Protein AF-A0A933QX20-F1 (afdb_monomer)

Radius of gyration: 18.5 Å; Cα contacts (8 Å, |Δi|>4): 138; chains: 1; bounding box: 46×26×46 Å

Sequence (127 aa):
MPCNLTARADAKVSNAALAKLLTPQVVKTALTAFFAQRKERADLYDGRNSVTAYVGNFTIQIANGEVSVNGIEQARCTELANAVKAYLSQIAGLLFQQSVQETIKRKFAVESMVTAPSGAKVITVEF

pLDDT: mean 73.96, std 16.94, range [29.16, 92.31]

Foldseek 3Di:
DDDPPPPPCPPPPPLQNLLVLPFQVNLVVLVVVVCVVVVFDWDWDDDPAWIWIDTPQKIWIAGSLQIAIDGDDVVVSVVVRVSSSVSSVVVSVVSVVVVVVVVCVVPFVWPDWDQDPVRDIDTDTDD

Mean predicted aligned error: 11.07 Å

Secondary structure (DSSP, 8-state):
--------------HHHHHHH--HHHHHHHHHHHHHHTT---EEEE-SSEEEEEETTEEEEEETTEEEEE-S-HHHHHHHHHHHHHHHHHHHHHHHHHHHHHHHHHHSEEEEEEE-TTSPEEEEEE-

Solvent-accessible surface area (backbone atoms only — not comparable to full-atom values): 7473 Å² total; per-residue (Å²): 135,88,78,84,80,77,79,78,75,82,67,79,72,49,71,69,61,43,27,70,64,52,38,56,68,54,48,51,56,49,50,54,52,54,30,55,76,69,72,46,72,64,54,77,45,85,50,101,70,24,36,37,36,39,44,84,78,31,41,36,39,36,41,81,72,44,73,46,53,46,50,88,53,62,71,58,27,51,52,51,37,50,52,51,52,52,53,52,51,53,50,36,51,52,52,48,54,49,53,52,51,52,51,47,56,72,74,32,56,64,77,44,78,46,76,44,97,86,71,48,77,48,73,44,61,64,130

Structure (mmCIF, N/CA/C/O backbone):
data_AF-A0A933QX20-F1
#
_entry.id   AF-A0A933QX20-F1
#
loop_
_atom_site.group_PDB
_atom_site.id
_atom_site.type_symbol
_atom_site.label_atom_id
_atom_site.label_alt_id
_atom_site.label_comp_id
_atom_site.label_asym_id
_atom_site.label_entity_id
_atom_site.label_seq_id
_atom_site.pdbx_PDB_ins_code
_atom_site.Cartn_x
_atom_site.Cartn_y
_atom_site.Cartn_z
_atom_site.occupancy
_atom_site.B_iso_or_equiv
_atom_site.auth_seq_id
_atom_site.auth_comp_id
_atom_site.auth_asym_id
_atom_site.auth_atom_id
_atom_site.pdbx_PDB_model_num
ATOM 1 N N . MET A 1 1 ? -31.552 15.998 30.005 1.00 29.16 1 MET A N 1
ATOM 2 C CA . MET A 1 1 ? -31.303 16.376 28.597 1.00 29.16 1 MET A CA 1
ATOM 3 C C . MET A 1 1 ? -29.990 15.732 28.188 1.00 29.16 1 MET A C 1
ATOM 5 O O . MET A 1 1 ? -28.983 16.132 28.760 1.00 29.16 1 MET A O 1
ATOM 9 N N . PRO A 1 2 ? -29.954 14.719 27.310 1.00 32.50 2 PRO A N 1
ATOM 10 C CA . PRO A 1 2 ? -28.681 14.184 26.855 1.00 32.50 2 PRO A CA 1
ATOM 11 C C . PRO A 1 2 ? -28.125 15.091 25.753 1.00 32.50 2 PRO A C 1
ATOM 13 O O . PRO A 1 2 ? -28.797 15.378 24.762 1.00 32.50 2 PRO A O 1
ATOM 16 N N . CYS A 1 3 ? -26.912 15.592 25.966 1.00 31.52 3 CYS A N 1
ATOM 17 C CA . CYS A 1 3 ? -26.168 16.376 24.992 1.00 31.52 3 CYS A CA 1
ATOM 18 C C . CYS A 1 3 ? -25.727 15.474 23.831 1.00 31.52 3 CYS A C 1
ATOM 20 O O . CYS A 1 3 ? -24.952 14.542 24.036 1.00 31.52 3 CYS A O 1
ATOM 22 N N . ASN A 1 4 ? -26.168 15.788 22.609 1.00 30.92 4 ASN A N 1
ATOM 23 C CA . ASN A 1 4 ? -25.618 15.216 21.380 1.00 30.92 4 ASN A CA 1
ATOM 24 C C . ASN A 1 4 ? -24.151 15.651 21.228 1.00 30.92 4 ASN A C 1
ATOM 26 O O . ASN A 1 4 ? -23.850 16.715 20.679 1.00 30.92 4 ASN A O 1
ATOM 30 N N . LEU A 1 5 ? -23.225 14.824 21.711 1.00 31.73 5 LEU A N 1
ATOM 31 C CA . LEU A 1 5 ? -21.802 14.915 21.397 1.00 31.73 5 LEU A CA 1
ATOM 32 C C . LEU A 1 5 ? -21.607 14.480 19.942 1.00 31.73 5 LEU A C 1
ATOM 34 O O . LEU A 1 5 ? -21.239 13.352 19.629 1.00 31.73 5 LEU A O 1
ATOM 38 N N . THR A 1 6 ? -21.886 15.406 19.027 1.00 33.75 6 THR A N 1
ATOM 39 C CA . THR A 1 6 ? -21.556 15.269 17.608 1.00 33.75 6 THR A CA 1
ATOM 40 C C . THR A 1 6 ? -20.036 15.367 17.482 1.00 33.75 6 THR A C 1
ATOM 42 O O . THR A 1 6 ? -19.480 16.434 17.227 1.00 33.75 6 THR A O 1
ATOM 45 N N . ALA A 1 7 ? -19.333 14.265 17.738 1.00 31.20 7 ALA A N 1
ATOM 46 C CA . ALA A 1 7 ? -17.899 14.181 17.530 1.00 31.20 7 ALA A CA 1
ATOM 47 C C . ALA A 1 7 ? -17.621 14.219 16.019 1.00 31.20 7 ALA A C 1
ATOM 49 O O . ALA A 1 7 ? -17.547 13.191 15.348 1.00 31.20 7 ALA A O 1
ATOM 50 N N . ARG A 1 8 ? -17.468 15.428 15.466 1.00 34.22 8 ARG A N 1
ATOM 51 C CA . ARG A 1 8 ? -16.738 15.624 14.212 1.00 34.22 8 ARG A CA 1
ATOM 52 C C . ARG A 1 8 ? -15.284 15.267 14.478 1.00 34.22 8 ARG A C 1
ATOM 54 O O . ARG A 1 8 ? -14.506 16.087 14.954 1.00 34.22 8 ARG A O 1
ATOM 61 N N . ALA A 1 9 ? -14.917 14.031 14.173 1.00 37.28 9 ALA A N 1
ATOM 62 C CA . ALA A 1 9 ? -13.521 13.673 14.023 1.00 37.28 9 ALA A CA 1
ATOM 63 C C . ALA A 1 9 ? -13.056 14.113 12.627 1.00 37.28 9 ALA A C 1
ATOM 65 O O . ALA A 1 9 ? -12.894 13.290 11.730 1.00 37.28 9 ALA A O 1
ATOM 66 N N . ASP A 1 10 ? -12.799 15.415 12.462 1.00 39.47 10 ASP A N 1
ATOM 67 C CA . ASP A 1 10 ? -11.836 15.919 11.474 1.00 39.47 10 ASP A CA 1
ATOM 68 C C . ASP A 1 10 ? -10.432 15.504 11.942 1.00 39.47 10 ASP A C 1
ATOM 70 O O . ASP A 1 10 ? -9.589 16.315 12.332 1.00 39.47 10 ASP A O 1
ATOM 74 N N . ALA A 1 11 ? -10.193 14.194 12.014 1.00 41.59 11 ALA A N 1
ATOM 75 C CA . ALA A 1 11 ? -8.897 13.669 12.376 1.00 41.59 11 ALA A CA 1
ATOM 76 C C . ALA A 1 11 ? -7.956 13.971 11.208 1.00 41.59 11 ALA A C 1
ATOM 78 O O . ALA A 1 11 ? -7.892 13.221 10.236 1.00 41.59 11 ALA A O 1
ATOM 79 N N . LYS A 1 12 ? -7.202 15.072 11.312 1.00 43.31 12 LYS A N 1
ATOM 80 C CA . LYS A 1 12 ? -5.902 15.209 10.651 1.00 43.31 12 LYS A CA 1
ATOM 81 C C . LYS A 1 12 ? -5.047 14.043 11.138 1.00 43.31 12 LYS A C 1
ATOM 83 O O . LYS A 1 12 ? -4.348 14.153 12.144 1.00 43.31 12 LYS A O 1
ATOM 88 N N . VAL A 1 13 ? -5.169 12.892 10.483 1.00 47.09 13 VAL A N 1
ATOM 89 C CA . VAL A 1 13 ? -4.341 11.733 10.791 1.00 47.09 13 VAL A CA 1
ATOM 90 C C . VAL A 1 13 ? -2.917 12.158 10.470 1.00 47.09 13 VAL A C 1
ATOM 92 O O . VAL A 1 13 ? -2.601 12.478 9.326 1.00 47.09 13 VAL A O 1
ATOM 95 N N . SER A 1 14 ? -2.070 12.257 11.493 1.00 52.84 14 SER A N 1
ATOM 96 C CA . SER A 1 14 ? -0.667 12.581 11.270 1.00 52.84 14 SER A CA 1
ATOM 97 C C . SER A 1 14 ? -0.050 11.485 10.397 1.00 52.84 14 SER A C 1
ATOM 99 O O . SER A 1 14 ? -0.359 10.304 10.570 1.00 52.84 14 SER A O 1
ATOM 101 N N . ASN A 1 15 ? 0.845 11.848 9.472 1.00 54.03 15 ASN A N 1
ATOM 102 C CA . ASN A 1 15 ? 1.534 10.873 8.613 1.00 54.03 15 ASN A CA 1
ATOM 103 C C . ASN A 1 15 ? 2.196 9.745 9.433 1.00 54.03 15 ASN A C 1
ATOM 105 O O . ASN A 1 15 ? 2.251 8.603 8.991 1.00 54.03 15 ASN A O 1
ATOM 109 N N . ALA A 1 16 ? 2.607 10.038 10.672 1.00 56.19 16 ALA A N 1
ATOM 110 C CA . ALA A 1 16 ? 3.144 9.062 11.617 1.00 56.19 16 ALA A CA 1
ATOM 111 C C . ALA A 1 16 ? 2.116 8.014 12.094 1.00 56.19 16 ALA A C 1
ATOM 113 O O . ALA A 1 16 ? 2.474 6.858 12.313 1.00 56.19 16 ALA A O 1
ATOM 114 N N . ALA A 1 17 ? 0.843 8.385 12.262 1.00 56.94 17 ALA A N 1
ATOM 115 C CA . ALA A 1 17 ? -0.220 7.441 12.607 1.00 56.94 17 ALA A CA 1
ATOM 116 C C . ALA A 1 17 ? -0.595 6.550 11.410 1.00 56.94 17 ALA A C 1
ATOM 118 O O . ALA A 1 17 ? -0.823 5.357 11.595 1.00 56.94 17 ALA A O 1
ATOM 119 N N . LEU A 1 18 ? -0.566 7.091 10.185 1.00 61.41 18 LEU A N 1
ATOM 120 C CA . LEU A 1 18 ? -0.734 6.301 8.957 1.00 61.41 18 LEU A CA 1
ATOM 121 C C . LEU A 1 18 ? 0.433 5.321 8.755 1.00 61.41 18 LEU A C 1
ATOM 123 O O . LEU A 1 18 ? 0.202 4.153 8.450 1.00 61.41 18 LEU A O 1
ATOM 127 N N . ALA A 1 19 ? 1.673 5.749 9.014 1.00 60.34 19 ALA A N 1
ATOM 128 C CA . ALA A 1 19 ? 2.857 4.892 8.921 1.00 60.34 19 ALA A CA 1
ATOM 129 C C . ALA A 1 19 ? 2.814 3.700 9.895 1.00 60.34 19 ALA A C 1
ATOM 131 O O . ALA A 1 19 ? 3.270 2.614 9.554 1.00 60.34 19 ALA A O 1
ATOM 132 N N . LYS A 1 20 ? 2.213 3.865 11.084 1.00 66.81 20 LYS A N 1
ATOM 133 C CA . LYS A 1 20 ? 2.010 2.760 12.040 1.00 66.81 20 LYS A CA 1
ATOM 134 C C . LYS A 1 20 ? 0.993 1.719 11.566 1.00 66.81 20 LYS A C 1
ATOM 136 O O . LYS A 1 20 ? 1.088 0.564 11.970 1.00 66.81 20 LYS A O 1
ATOM 141 N N . LEU A 1 21 ? 0.023 2.120 10.744 1.00 70.50 21 LEU A N 1
ATOM 142 C CA . LEU A 1 21 ? -0.996 1.219 10.194 1.00 70.50 21 LEU A CA 1
ATOM 143 C C . LEU A 1 21 ? -0.488 0.451 8.968 1.00 70.50 21 LEU A C 1
ATOM 145 O O . LEU A 1 21 ? -0.918 -0.675 8.718 1.00 70.50 21 LEU A O 1
ATOM 149 N N . LEU A 1 22 ? 0.449 1.038 8.223 1.00 73.31 22 LEU A N 1
ATOM 150 C CA . LEU A 1 22 ? 1.084 0.438 7.051 1.00 73.31 22 LEU A CA 1
ATOM 151 C C . LEU A 1 22 ? 2.216 -0.517 7.454 1.00 73.31 22 LEU A C 1
ATOM 153 O O . LEU A 1 22 ? 3.390 -0.284 7.172 1.00 73.31 22 LEU A O 1
ATOM 157 N N . THR A 1 23 ? 1.858 -1.621 8.111 1.00 81.06 23 THR A N 1
ATOM 158 C CA . THR A 1 23 ? 2.814 -2.704 8.373 1.00 81.06 23 THR A CA 1
ATOM 159 C C . THR A 1 23 ? 3.281 -3.341 7.055 1.00 81.06 23 THR A C 1
ATOM 161 O O . THR A 1 23 ? 2.524 -3.340 6.079 1.00 81.06 23 THR A O 1
ATOM 164 N N . PRO A 1 24 ? 4.487 -3.940 6.995 1.00 79.75 24 PRO A N 1
ATOM 165 C CA . PRO A 1 24 ? 4.982 -4.583 5.774 1.00 79.75 24 PRO A CA 1
ATOM 166 C C . PRO A 1 24 ? 3.995 -5.600 5.180 1.00 79.75 24 PRO A C 1
ATOM 168 O O . PRO A 1 24 ? 3.776 -5.620 3.974 1.00 79.75 24 PRO A O 1
ATOM 171 N N . GLN A 1 25 ? 3.304 -6.368 6.028 1.00 82.62 25 GLN A N 1
ATOM 172 C CA . GLN A 1 25 ? 2.305 -7.346 5.592 1.00 82.62 25 GLN A CA 1
ATOM 173 C C . GLN A 1 25 ? 1.090 -6.694 4.906 1.00 82.62 25 GLN A C 1
ATOM 175 O O . GLN A 1 25 ? 0.611 -7.173 3.872 1.00 82.62 25 GLN A O 1
ATOM 180 N N . VAL A 1 26 ? 0.594 -5.587 5.469 1.00 83.19 26 VAL A N 1
ATOM 181 C CA . VAL A 1 26 ? -0.508 -4.801 4.895 1.00 83.19 26 VAL A CA 1
ATOM 182 C C . VAL A 1 26 ? -0.072 -4.189 3.569 1.00 83.19 26 VAL A C 1
ATOM 184 O O . VAL A 1 26 ? -0.796 -4.294 2.582 1.00 83.19 26 VAL A O 1
ATOM 187 N N . VAL A 1 27 ? 1.130 -3.611 3.525 1.00 84.75 27 VAL A N 1
ATOM 188 C CA . VAL A 1 27 ? 1.711 -3.022 2.314 1.00 84.75 27 VAL A CA 1
ATOM 189 C C . VAL A 1 27 ? 1.864 -4.071 1.217 1.00 84.75 27 VAL A C 1
ATOM 191 O O . VAL A 1 27 ? 1.466 -3.822 0.084 1.00 84.75 27 VAL A O 1
ATOM 194 N N . LYS A 1 28 ? 2.365 -5.266 1.535 1.00 86.81 28 LYS A N 1
ATOM 195 C CA . LYS A 1 28 ? 2.488 -6.364 0.571 1.00 86.81 28 LYS A CA 1
ATOM 196 C C . LYS A 1 28 ? 1.131 -6.768 0.003 1.00 86.81 28 LYS A C 1
ATOM 198 O O . LYS A 1 28 ? 0.981 -6.885 -1.207 1.00 86.81 28 LYS A O 1
ATOM 203 N N . THR A 1 29 ? 0.133 -6.943 0.867 1.00 87.88 29 THR A N 1
ATOM 204 C CA . THR A 1 29 ? -1.231 -7.308 0.450 1.00 87.88 29 THR A CA 1
ATOM 205 C C . THR A 1 29 ? -1.841 -6.228 -0.446 1.00 87.88 29 THR A C 1
ATOM 207 O O . THR A 1 29 ? -2.406 -6.537 -1.495 1.00 87.88 29 THR A O 1
ATOM 210 N N . ALA A 1 30 ? -1.663 -4.960 -0.069 1.00 87.31 30 ALA A N 1
ATOM 211 C CA . ALA A 1 30 ? -2.082 -3.805 -0.849 1.00 87.31 30 ALA A CA 1
ATOM 212 C C . ALA A 1 30 ? -1.408 -3.770 -2.227 1.00 87.31 30 ALA A C 1
ATOM 214 O O . ALA A 1 30 ? -2.089 -3.651 -3.240 1.00 87.31 30 ALA A O 1
ATOM 215 N N . LEU A 1 31 ? -0.084 -3.917 -2.288 1.00 88.75 31 LEU A N 1
ATOM 216 C CA . LEU A 1 31 ? 0.658 -3.903 -3.546 1.00 88.75 31 LEU A CA 1
ATOM 217 C C . LEU A 1 31 ? 0.264 -5.062 -4.464 1.00 88.75 31 LEU A C 1
ATOM 219 O O . LEU A 1 31 ? 0.062 -4.841 -5.655 1.00 88.75 31 LEU A O 1
ATOM 223 N N . THR A 1 32 ? 0.085 -6.271 -3.928 1.00 89.56 32 THR A N 1
ATOM 224 C CA . THR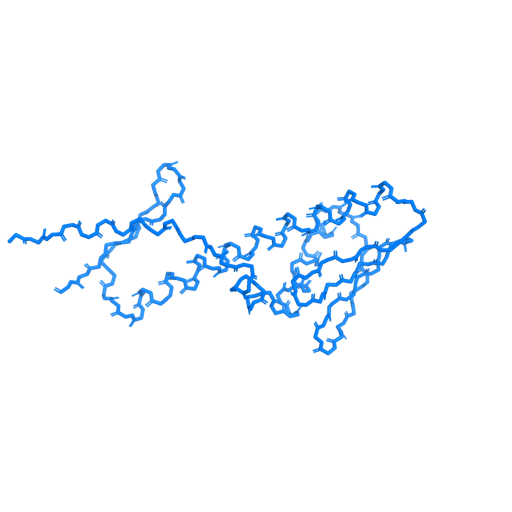 A 1 32 ? -0.415 -7.413 -4.709 1.00 89.56 32 THR A CA 1
ATOM 225 C C . THR A 1 32 ? -1.759 -7.084 -5.359 1.00 89.56 32 THR A C 1
ATOM 227 O O . THR A 1 32 ? -1.938 -7.315 -6.554 1.00 89.56 32 THR A O 1
ATOM 230 N N . ALA A 1 33 ? -2.694 -6.504 -4.600 1.00 88.25 33 ALA A N 1
ATOM 231 C CA . ALA A 1 33 ? -3.997 -6.101 -5.124 1.00 88.25 33 ALA A CA 1
ATOM 232 C C . ALA A 1 33 ? -3.883 -4.972 -6.163 1.00 88.25 33 ALA A C 1
ATOM 234 O O . ALA A 1 33 ? -4.527 -5.037 -7.210 1.00 88.25 33 ALA A O 1
ATOM 235 N N . PHE A 1 34 ? -3.034 -3.976 -5.908 1.00 89.19 34 PHE A N 1
ATOM 236 C CA . PHE A 1 34 ? -2.777 -2.858 -6.815 1.00 89.19 34 PHE A CA 1
ATOM 237 C C . PHE A 1 34 ? -2.263 -3.332 -8.182 1.00 89.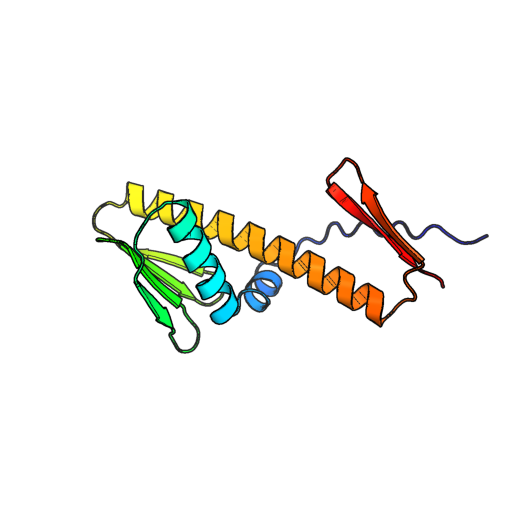19 34 PHE A C 1
ATOM 239 O O . PHE A 1 34 ? -2.825 -2.969 -9.216 1.00 89.19 34 PHE A O 1
ATOM 246 N N . PHE A 1 35 ? -1.239 -4.190 -8.210 1.00 89.62 35 PHE A N 1
ATOM 247 C CA . PHE A 1 35 ? -0.682 -4.694 -9.469 1.00 89.62 35 PHE A CA 1
ATOM 248 C C . PHE A 1 35 ? -1.621 -5.672 -10.177 1.00 89.62 35 PHE A C 1
ATOM 250 O O . PHE A 1 35 ? -1.748 -5.612 -11.401 1.00 89.62 35 PHE A O 1
ATOM 257 N N . ALA A 1 36 ? -2.370 -6.489 -9.429 1.00 89.12 36 ALA A N 1
ATO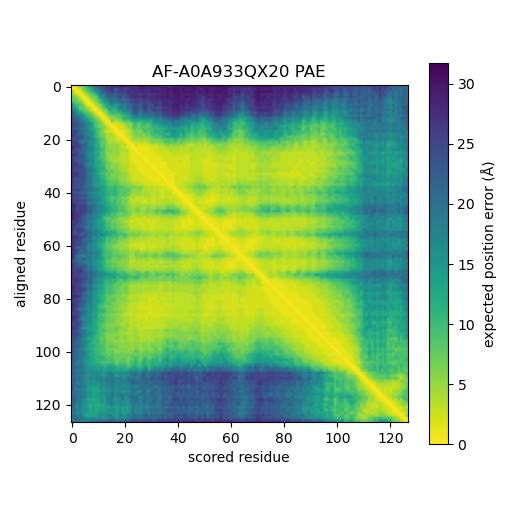M 258 C CA . ALA A 1 36 ? -3.404 -7.346 -10.004 1.00 89.12 36 ALA A CA 1
ATOM 259 C C . ALA A 1 36 ? -4.498 -6.533 -10.721 1.00 89.12 36 ALA A C 1
ATOM 261 O O . ALA A 1 36 ? -4.885 -6.881 -11.837 1.00 89.12 36 ALA A O 1
ATOM 262 N N . GLN A 1 37 ? -4.954 -5.417 -10.135 1.00 88.12 37 GLN A N 1
ATOM 263 C CA . GLN A 1 37 ? -5.932 -4.514 -10.762 1.00 88.12 37 GLN A CA 1
ATOM 264 C C . GLN A 1 37 ? -5.409 -3.895 -12.064 1.00 88.12 37 GLN A C 1
ATOM 266 O O . GLN A 1 37 ? -6.169 -3.730 -13.018 1.00 88.12 37 GLN A O 1
ATOM 271 N N . ARG A 1 38 ? -4.109 -3.594 -12.128 1.00 86.75 38 ARG A N 1
ATOM 272 C CA . ARG A 1 38 ? -3.450 -3.042 -13.322 1.00 86.75 38 ARG A CA 1
ATOM 273 C C . ARG A 1 38 ? -3.017 -4.107 -14.332 1.00 86.75 38 ARG A C 1
ATOM 275 O O . ARG A 1 38 ? -2.516 -3.752 -15.393 1.00 86.75 38 ARG A O 1
ATOM 282 N N . LYS A 1 39 ? -3.233 -5.396 -14.032 1.00 87.81 39 LYS A N 1
ATOM 283 C CA . LYS A 1 39 ? -2.744 -6.544 -14.818 1.00 87.81 39 LYS A CA 1
ATOM 284 C C . LYS A 1 39 ? -1.223 -6.509 -15.026 1.00 87.81 39 LYS A C 1
ATOM 286 O O . LYS A 1 39 ? -0.716 -6.970 -16.047 1.00 87.81 39 LYS A O 1
ATOM 291 N N . GLU A 1 40 ? -0.500 -5.966 -14.052 1.00 87.62 40 GLU A N 1
ATOM 292 C CA . GLU A 1 40 ? 0.958 -5.908 -14.037 1.00 87.62 40 GLU A CA 1
ATOM 293 C C . GLU A 1 40 ? 1.500 -7.067 -13.195 1.00 87.62 40 GLU A C 1
ATOM 295 O O . GLU A 1 40 ? 0.971 -7.388 -12.129 1.00 87.62 40 GLU A O 1
ATOM 300 N N . ARG A 1 41 ? 2.568 -7.714 -13.672 1.00 87.44 41 ARG A N 1
ATOM 301 C CA . ARG A 1 41 ? 3.279 -8.723 -12.884 1.00 87.44 41 ARG A CA 1
ATOM 302 C C . ARG A 1 41 ? 4.301 -8.015 -12.001 1.00 87.44 41 ARG A C 1
ATOM 304 O O . ARG A 1 41 ? 5.133 -7.269 -12.513 1.00 87.44 41 ARG A O 1
ATOM 311 N N . ALA A 1 42 ? 4.217 -8.261 -10.698 1.00 89.75 42 ALA A N 1
ATOM 312 C CA . ALA A 1 42 ? 5.111 -7.682 -9.710 1.00 89.75 42 ALA A CA 1
ATOM 31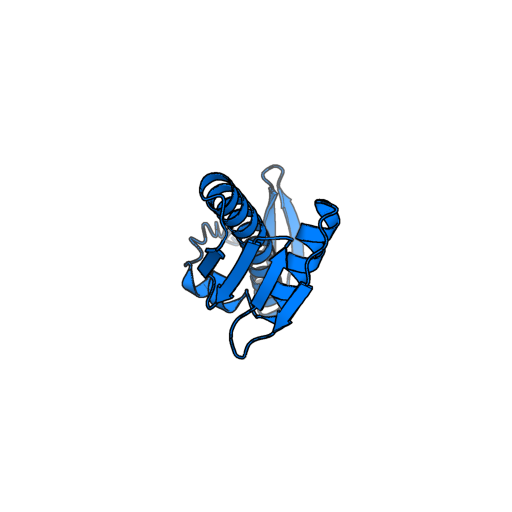3 C C . ALA A 1 42 ? 5.696 -8.773 -8.811 1.00 89.75 42 ALA A C 1
ATOM 315 O O . ALA A 1 42 ? 4.942 -9.554 -8.227 1.00 89.75 42 ALA A O 1
ATOM 316 N N . ASP A 1 43 ? 7.019 -8.798 -8.674 1.00 91.06 43 ASP A N 1
ATOM 317 C CA . ASP A 1 43 ? 7.707 -9.683 -7.735 1.00 91.06 43 ASP A CA 1
ATOM 318 C C . ASP A 1 43 ? 7.965 -8.924 -6.427 1.00 91.06 43 ASP A C 1
ATOM 320 O O . ASP A 1 43 ? 8.661 -7.907 -6.403 1.00 91.06 43 ASP A O 1
ATOM 324 N N . LEU A 1 44 ? 7.353 -9.396 -5.339 1.00 91.94 44 LEU A N 1
ATOM 325 C CA . LEU A 1 44 ? 7.343 -8.737 -4.031 1.00 91.94 44 LEU A CA 1
ATOM 326 C C . LEU A 1 44 ? 8.300 -9.430 -3.060 1.00 91.94 44 LEU A C 1
ATOM 328 O O . LEU A 1 44 ? 8.184 -10.631 -2.813 1.00 91.94 44 LEU A O 1
ATOM 332 N N . TYR A 1 45 ? 9.180 -8.648 -2.443 1.00 89.69 45 TYR A N 1
ATOM 333 C CA . TYR A 1 45 ? 10.164 -9.093 -1.465 1.00 89.69 45 TYR A CA 1
ATOM 334 C C . TYR A 1 45 ? 9.981 -8.353 -0.145 1.00 89.69 45 TYR A C 1
ATOM 336 O O . TYR A 1 45 ? 9.912 -7.121 -0.106 1.00 89.69 45 TYR A O 1
ATOM 344 N N . ASP A 1 46 ? 9.953 -9.121 0.940 1.00 87.19 46 ASP A N 1
ATOM 345 C CA . ASP A 1 46 ? 9.864 -8.581 2.290 1.00 87.19 46 ASP A CA 1
ATOM 346 C C . ASP A 1 46 ? 11.270 -8.304 2.828 1.00 87.19 46 ASP A C 1
ATOM 348 O O . ASP A 1 46 ? 12.115 -9.192 2.933 1.00 87.19 46 ASP A O 1
ATOM 352 N N . GLY A 1 47 ? 11.521 -7.047 3.169 1.00 80.31 47 GLY A N 1
ATOM 353 C CA . GLY A 1 47 ? 12.653 -6.618 3.977 1.00 80.31 47 GLY A CA 1
ATOM 354 C C . GLY A 1 47 ? 12.267 -6.507 5.452 1.00 80.31 47 GLY A C 1
ATOM 355 O O . GLY A 1 47 ? 11.096 -6.554 5.821 1.00 80.31 47 GLY A O 1
ATOM 356 N N . ARG A 1 48 ? 13.264 -6.297 6.321 1.00 77.56 48 ARG A N 1
ATOM 357 C CA . ARG A 1 48 ? 13.066 -6.243 7.783 1.00 77.56 48 ARG A CA 1
ATOM 358 C C . ARG A 1 48 ? 12.023 -5.204 8.221 1.00 77.56 48 ARG A C 1
ATOM 360 O O . ARG A 1 48 ? 11.273 -5.484 9.142 1.00 77.56 48 ARG A O 1
ATOM 367 N N . ASN A 1 49 ? 11.981 -4.046 7.556 1.00 78.88 49 ASN A N 1
ATOM 368 C CA . ASN A 1 49 ? 11.026 -2.948 7.792 1.00 78.88 49 ASN A CA 1
ATOM 369 C C . ASN A 1 49 ? 10.566 -2.297 6.472 1.00 78.88 49 ASN A C 1
ATOM 371 O O . ASN A 1 49 ? 10.215 -1.117 6.430 1.00 78.88 49 ASN A O 1
ATOM 375 N N . SER A 1 50 ? 10.643 -3.034 5.367 1.00 86.06 50 SER A N 1
ATOM 376 C CA . SER A 1 50 ? 10.362 -2.497 4.039 1.00 86.06 50 SER A CA 1
ATOM 377 C C . SER A 1 50 ? 9.780 -3.562 3.130 1.00 86.06 50 SER A C 1
ATOM 379 O O . SER A 1 50 ? 10.041 -4.742 3.324 1.00 86.06 50 SER A O 1
ATOM 381 N N . VAL A 1 51 ? 9.048 -3.148 2.106 1.00 88.88 51 VAL A N 1
ATOM 382 C CA . VAL A 1 51 ? 8.598 -4.021 1.020 1.00 88.88 51 VAL A CA 1
ATOM 383 C C . VAL A 1 51 ? 9.198 -3.498 -0.272 1.00 88.88 51 VAL A C 1
ATOM 385 O O . VAL A 1 51 ? 9.104 -2.303 -0.555 1.00 88.88 51 VAL A O 1
ATOM 388 N N . THR A 1 52 ? 9.810 -4.384 -1.047 1.00 92.31 52 THR A N 1
ATOM 389 C CA . THR A 1 52 ? 10.345 -4.061 -2.370 1.00 92.31 52 THR A CA 1
ATOM 390 C C . THR A 1 52 ? 9.528 -4.795 -3.423 1.00 92.31 52 THR A C 1
ATOM 392 O O . THR A 1 52 ? 9.348 -6.004 -3.323 1.00 92.31 52 THR A O 1
ATOM 395 N N . ALA A 1 53 ? 9.036 -4.083 -4.432 1.00 92.00 53 ALA A N 1
ATOM 396 C CA . ALA A 1 53 ? 8.337 -4.647 -5.577 1.00 92.00 53 ALA A CA 1
ATOM 397 C C . ALA A 1 53 ? 9.128 -4.381 -6.861 1.00 92.00 53 ALA A C 1
ATOM 399 O O . ALA A 1 53 ? 9.491 -3.239 -7.141 1.00 92.00 53 ALA A O 1
ATOM 400 N N . TYR A 1 54 ? 9.357 -5.424 -7.650 1.00 91.38 54 TYR A N 1
ATOM 401 C CA . TYR A 1 54 ? 9.943 -5.322 -8.983 1.00 91.38 54 TYR A CA 1
ATOM 402 C C . TYR A 1 54 ? 8.837 -5.430 -10.025 1.00 91.38 54 TYR A C 1
ATOM 404 O O . TYR A 1 54 ? 8.104 -6.416 -10.046 1.00 91.38 54 TYR A O 1
ATOM 412 N N . VAL A 1 55 ? 8.708 -4.414 -10.877 1.00 89.75 55 VAL A N 1
ATOM 413 C CA . VAL A 1 55 ? 7.669 -4.315 -11.911 1.00 89.75 55 VAL A CA 1
ATOM 414 C C . VAL A 1 55 ? 8.342 -3.974 -13.236 1.00 89.75 55 VAL A C 1
ATOM 416 O O . VAL A 1 55 ? 8.614 -2.811 -13.537 1.00 89.75 55 VAL A O 1
ATOM 419 N N . GLY A 1 56 ? 8.664 -4.997 -14.028 1.00 87.75 56 GLY A N 1
ATOM 420 C CA . GLY A 1 56 ? 9.462 -4.825 -15.244 1.00 87.75 56 GLY A CA 1
ATOM 421 C C . GLY A 1 56 ? 10.832 -4.208 -14.934 1.00 87.75 56 GLY A C 1
ATOM 422 O O . GLY A 1 56 ? 11.611 -4.785 -14.184 1.00 87.75 56 GLY A O 1
ATOM 423 N N . ASN A 1 57 ? 11.104 -3.021 -15.486 1.00 86.94 57 ASN A N 1
ATOM 424 C CA . ASN A 1 57 ? 12.361 -2.281 -15.280 1.00 86.94 57 ASN A CA 1
ATOM 425 C C . ASN A 1 57 ? 12.311 -1.297 -14.095 1.00 86.94 57 ASN A C 1
ATOM 427 O O . ASN A 1 57 ? 13.209 -0.465 -13.950 1.00 86.94 57 ASN A O 1
ATOM 431 N N . PHE A 1 58 ? 11.248 -1.344 -13.290 1.00 89.94 58 PHE A N 1
ATOM 432 C CA . PHE A 1 58 ? 11.046 -0.453 -12.154 1.00 89.94 58 PHE A CA 1
ATOM 433 C C . PHE A 1 58 ? 11.183 -1.216 -10.840 1.00 89.94 58 PHE A C 1
ATOM 435 O O . PHE A 1 58 ? 10.638 -2.308 -10.677 1.00 89.94 58 PHE A O 1
ATOM 442 N N . THR A 1 59 ? 11.856 -0.593 -9.881 1.00 92.06 59 THR A N 1
ATOM 443 C CA . THR A 1 59 ? 11.975 -1.079 -8.508 1.00 92.06 59 THR A CA 1
ATOM 444 C C . THR A 1 59 ? 11.284 -0.093 -7.588 1.00 92.06 59 THR A C 1
ATOM 446 O O . THR A 1 59 ? 11.642 1.083 -7.539 1.00 92.06 59 THR A O 1
ATOM 449 N N . ILE A 1 60 ? 10.299 -0.571 -6.843 1.00 91.81 60 ILE A N 1
ATOM 450 C CA . ILE A 1 60 ? 9.500 0.214 -5.909 1.00 91.81 60 ILE A CA 1
ATOM 451 C C . ILE A 1 60 ? 9.881 -0.241 -4.514 1.00 91.81 60 ILE A C 1
ATOM 453 O O . ILE A 1 60 ? 9.737 -1.413 -4.186 1.00 91.81 60 ILE A O 1
ATOM 457 N N . GLN A 1 61 ? 10.350 0.672 -3.682 1.00 91.25 61 GLN A N 1
ATOM 458 C CA . GLN A 1 61 ? 10.688 0.401 -2.297 1.00 91.25 61 GLN A CA 1
ATOM 459 C C . GLN A 1 61 ? 9.763 1.197 -1.390 1.00 91.25 61 GLN A C 1
ATOM 461 O O . GLN A 1 61 ? 9.595 2.405 -1.557 1.00 91.25 61 GLN A O 1
ATOM 466 N N . ILE A 1 62 ? 9.178 0.507 -0.419 1.00 88.06 62 ILE A N 1
ATOM 467 C CA . ILE A 1 62 ? 8.290 1.098 0.572 1.00 88.06 62 ILE A CA 1
ATOM 468 C C . ILE A 1 62 ? 8.868 0.837 1.946 1.00 88.06 62 ILE A C 1
ATOM 470 O O . ILE A 1 62 ? 8.961 -0.313 2.369 1.00 88.06 62 ILE A O 1
ATOM 474 N N . ALA A 1 63 ? 9.259 1.894 2.644 1.00 83.38 63 ALA A N 1
ATOM 475 C CA . ALA A 1 63 ? 9.839 1.813 3.976 1.00 83.38 63 ALA A CA 1
ATOM 476 C C . ALA A 1 63 ? 9.284 2.947 4.835 1.00 83.38 63 ALA A C 1
ATOM 478 O O . ALA A 1 63 ? 9.264 4.094 4.404 1.00 83.38 63 ALA A O 1
ATOM 479 N N . ASN A 1 64 ? 8.820 2.635 6.048 1.00 72.56 64 ASN A N 1
ATOM 480 C CA . ASN A 1 64 ? 8.303 3.627 7.004 1.00 72.56 64 ASN A CA 1
ATOM 481 C C . ASN A 1 64 ? 7.210 4.569 6.444 1.00 72.56 64 ASN A C 1
ATOM 483 O O . ASN A 1 64 ? 7.090 5.711 6.878 1.00 72.56 64 ASN A O 1
ATOM 487 N N . GLY A 1 65 ? 6.408 4.103 5.481 1.00 69.50 65 GLY A N 1
ATOM 488 C CA . GLY A 1 65 ? 5.376 4.916 4.823 1.00 69.50 65 GLY A CA 1
ATOM 489 C C . GLY A 1 65 ? 5.889 5.821 3.696 1.00 69.50 65 GLY A C 1
ATOM 490 O O . GLY A 1 65 ? 5.090 6.502 3.057 1.00 69.50 65 GLY A O 1
ATOM 491 N N . GLU A 1 66 ? 7.187 5.805 3.405 1.00 80.56 66 GLU A N 1
ATOM 492 C CA . GLU A 1 66 ? 7.759 6.447 2.226 1.00 80.56 66 GLU A CA 1
ATOM 493 C C . GLU A 1 66 ? 7.780 5.476 1.048 1.00 80.56 66 GLU A C 1
ATOM 495 O O . GLU A 1 66 ? 8.048 4.286 1.211 1.00 80.56 66 GLU A O 1
ATOM 500 N N . VAL A 1 67 ? 7.488 5.998 -0.144 1.00 86.44 67 VAL A N 1
ATOM 501 C CA . VAL A 1 67 ? 7.499 5.251 -1.406 1.00 86.44 67 VAL A CA 1
ATOM 502 C C . VAL A 1 67 ? 8.564 5.858 -2.306 1.00 86.44 67 VAL A C 1
ATOM 504 O O . VAL A 1 67 ? 8.457 7.030 -2.684 1.00 86.44 67 VAL A O 1
ATOM 507 N N . SER A 1 68 ? 9.539 5.036 -2.675 1.00 87.50 68 SER A N 1
ATOM 508 C CA . SER A 1 68 ? 10.634 5.360 -3.586 1.00 87.50 68 SER A CA 1
ATOM 509 C C . SER A 1 68 ? 10.537 4.474 -4.821 1.00 87.50 68 SER A C 1
ATOM 511 O O . SER A 1 68 ? 10.377 3.263 -4.695 1.00 87.50 68 SER A O 1
ATOM 513 N N . VAL A 1 69 ? 10.626 5.058 -6.016 1.00 91.00 69 VAL A N 1
ATOM 514 C CA . VAL A 1 69 ? 10.580 4.315 -7.284 1.00 91.00 69 VAL A CA 1
ATOM 515 C C . VAL A 1 69 ? 11.829 4.633 -8.087 1.00 91.00 69 VAL A C 1
ATOM 517 O O . VAL A 1 69 ? 12.109 5.796 -8.364 1.00 91.00 69 VAL A O 1
ATOM 520 N N . ASN A 1 70 ? 12.559 3.591 -8.467 1.00 90.25 70 ASN A N 1
ATOM 521 C CA . ASN A 1 70 ? 13.767 3.667 -9.275 1.00 90.25 70 ASN A CA 1
ATOM 522 C C . ASN A 1 70 ? 13.531 2.979 -10.620 1.00 90.25 70 ASN A C 1
ATOM 524 O O . ASN A 1 70 ? 12.917 1.916 -10.679 1.00 90.25 70 ASN A O 1
ATOM 528 N N . GLY A 1 71 ? 14.035 3.574 -11.696 1.00 88.56 71 GLY A N 1
ATOM 529 C CA . GLY A 1 71 ? 13.898 3.061 -13.056 1.00 88.56 71 GLY A CA 1
ATOM 530 C C . GLY A 1 71 ? 14.498 4.029 -14.072 1.00 88.56 71 GLY A C 1
ATOM 531 O O . GLY A 1 71 ? 14.864 5.153 -13.729 1.00 88.56 71 GLY A O 1
ATOM 532 N N . ILE A 1 72 ? 14.604 3.581 -15.323 1.00 83.31 72 ILE A N 1
ATOM 533 C CA . ILE A 1 72 ? 15.240 4.346 -16.411 1.00 83.31 72 ILE A CA 1
ATOM 534 C C . ILE A 1 72 ? 14.375 5.554 -16.819 1.00 83.31 72 ILE A C 1
ATOM 536 O O . ILE A 1 72 ? 14.891 6.621 -17.141 1.00 83.31 72 ILE A O 1
ATOM 540 N N . GLU A 1 73 ? 13.050 5.406 -16.776 1.00 89.25 73 GLU A N 1
ATOM 541 C CA . GLU A 1 73 ? 12.096 6.410 -17.252 1.00 89.25 73 GLU A CA 1
ATOM 542 C C . GLU A 1 73 ? 11.542 7.253 -16.089 1.00 89.25 73 GLU A C 1
ATOM 544 O O . GLU A 1 73 ? 10.565 6.879 -15.440 1.00 89.25 73 GLU A O 1
ATOM 549 N N . GLN A 1 74 ? 12.154 8.413 -15.814 1.00 86.06 74 GLN A N 1
ATOM 550 C CA . GLN A 1 74 ? 11.815 9.246 -14.644 1.00 86.06 74 GLN A CA 1
ATOM 551 C C . GLN A 1 74 ? 10.350 9.711 -14.593 1.00 86.06 74 GLN A C 1
ATOM 553 O O . GLN A 1 74 ? 9.758 9.760 -13.509 1.00 86.06 74 GLN A O 1
ATOM 558 N N . ALA A 1 75 ? 9.748 10.031 -15.743 1.00 86.50 75 ALA A N 1
ATOM 559 C CA . ALA A 1 75 ? 8.340 10.429 -15.813 1.00 86.50 75 ALA A CA 1
ATOM 560 C C . ALA A 1 75 ? 7.431 9.304 -15.296 1.00 86.50 75 ALA A C 1
ATOM 562 O O . ALA A 1 75 ? 6.577 9.521 -14.434 1.00 86.50 75 ALA A O 1
ATOM 563 N N . ARG A 1 76 ? 7.705 8.075 -15.741 1.00 86.75 76 ARG A N 1
ATOM 564 C CA . ARG A 1 76 ? 6.969 6.881 -15.338 1.00 86.75 76 ARG A CA 1
ATOM 565 C C . ARG A 1 76 ? 7.248 6.484 -13.892 1.00 86.75 76 ARG A C 1
ATOM 567 O O . ARG A 1 76 ? 6.319 6.097 -13.191 1.00 86.75 76 ARG A O 1
ATOM 574 N N . CYS A 1 77 ? 8.477 6.666 -13.401 1.00 87.06 77 CYS A N 1
ATOM 575 C CA . CYS A 1 77 ? 8.794 6.511 -11.976 1.00 87.06 77 CYS A CA 1
ATOM 576 C C . CYS A 1 77 ? 7.941 7.442 -11.103 1.00 87.06 77 CYS A C 1
ATOM 578 O O . CYS A 1 77 ? 7.406 7.012 -10.084 1.00 87.06 77 CYS A O 1
ATOM 580 N N . THR A 1 78 ? 7.786 8.703 -11.514 1.00 87.69 78 THR A N 1
ATOM 581 C CA . THR A 1 78 ? 7.008 9.707 -10.773 1.00 87.69 78 THR A CA 1
ATOM 582 C C . THR A 1 78 ? 5.518 9.380 -10.782 1.00 87.69 78 THR A C 1
ATOM 584 O O . THR A 1 78 ? 4.869 9.418 -9.736 1.00 87.69 78 THR A O 1
ATOM 587 N N . GLU A 1 79 ? 4.976 9.008 -11.942 1.00 88.50 79 GLU A N 1
ATOM 588 C CA . GLU A 1 79 ? 3.583 8.578 -12.076 1.00 88.50 79 GLU A CA 1
ATOM 589 C C . GLU A 1 79 ? 3.288 7.371 -11.178 1.00 88.50 79 GLU A C 1
ATOM 591 O O . GLU A 1 79 ? 2.328 7.373 -10.405 1.00 88.50 79 GLU A O 1
ATOM 596 N N . LEU A 1 80 ? 4.160 6.364 -11.219 1.00 87.62 80 LEU A N 1
ATOM 597 C CA . LEU A 1 80 ? 3.986 5.128 -10.472 1.00 87.62 80 LEU A CA 1
ATOM 598 C C . LEU A 1 80 ? 4.158 5.350 -8.963 1.00 87.62 80 LEU A C 1
ATOM 600 O O . LEU A 1 80 ? 3.371 4.826 -8.175 1.00 87.62 80 LEU A O 1
ATOM 604 N N . ALA A 1 81 ? 5.099 6.205 -8.551 1.00 87.44 81 ALA A N 1
ATOM 605 C CA . ALA A 1 81 ? 5.239 6.630 -7.160 1.00 87.44 81 ALA A CA 1
ATOM 606 C C . ALA A 1 81 ? 3.970 7.326 -6.649 1.00 87.44 81 ALA A C 1
ATOM 608 O O . ALA A 1 81 ? 3.500 7.019 -5.553 1.00 87.44 81 ALA A O 1
ATOM 609 N N . ASN A 1 82 ? 3.389 8.235 -7.437 1.00 87.06 82 ASN A N 1
ATOM 610 C CA . ASN A 1 82 ? 2.167 8.948 -7.066 1.00 87.06 82 ASN A CA 1
ATOM 611 C C . ASN A 1 82 ? 0.958 8.009 -6.984 1.00 87.06 82 ASN A C 1
ATOM 613 O O . ASN A 1 82 ? 0.194 8.087 -6.021 1.00 87.06 82 ASN A O 1
ATOM 617 N N . ALA A 1 83 ? 0.813 7.087 -7.937 1.00 87.50 83 ALA A N 1
ATOM 618 C CA . ALA A 1 83 ? -0.264 6.102 -7.940 1.00 87.50 83 ALA A CA 1
ATOM 619 C C . ALA A 1 83 ? -0.192 5.169 -6.718 1.00 87.50 83 ALA A C 1
ATOM 621 O O . ALA A 1 83 ? -1.192 4.975 -6.025 1.00 87.50 83 ALA A O 1
ATOM 622 N N . VAL A 1 84 ? 1.000 4.654 -6.401 1.00 86.81 84 VAL A N 1
ATOM 623 C CA . VAL A 1 84 ? 1.221 3.799 -5.225 1.00 86.81 84 VAL A CA 1
ATOM 624 C C . VAL A 1 84 ? 0.970 4.576 -3.927 1.00 86.81 84 VAL A C 1
ATOM 626 O O . VAL A 1 84 ? 0.282 4.072 -3.039 1.00 86.81 84 VAL A O 1
ATOM 629 N N . LYS A 1 85 ? 1.449 5.825 -3.817 1.00 86.12 85 LYS A N 1
ATOM 630 C CA . LYS A 1 85 ? 1.186 6.693 -2.652 1.00 86.12 85 LYS A CA 1
ATOM 631 C C . LYS A 1 85 ? -0.306 6.945 -2.446 1.00 86.12 85 LYS A C 1
ATOM 633 O O . LYS A 1 85 ? -0.786 6.826 -1.319 1.00 86.12 85 LYS A O 1
ATOM 638 N N . ALA A 1 86 ? -1.041 7.272 -3.508 1.00 83.38 86 ALA A N 1
ATOM 639 C CA . ALA A 1 86 ? -2.482 7.502 -3.437 1.00 83.38 86 ALA A CA 1
ATOM 640 C C . ALA A 1 86 ? -3.228 6.243 -2.967 1.00 83.38 86 ALA A C 1
ATOM 642 O O . ALA A 1 86 ? -4.040 6.312 -2.044 1.00 83.38 86 ALA A O 1
ATOM 643 N N . TYR A 1 87 ? -2.888 5.083 -3.532 1.00 85.75 87 TYR A N 1
ATOM 644 C CA . TYR A 1 87 ? -3.512 3.811 -3.180 1.00 85.75 87 TYR A CA 1
ATOM 645 C C . TYR A 1 87 ? -3.256 3.410 -1.719 1.00 85.75 87 TYR A C 1
ATOM 647 O O . TYR A 1 87 ? -4.185 3.070 -0.983 1.00 85.75 87 TYR A O 1
ATOM 655 N N . LEU A 1 88 ? -2.009 3.519 -1.254 1.00 83.81 88 LEU A N 1
ATOM 656 C CA . LEU A 1 88 ? -1.663 3.231 0.140 1.00 83.81 88 LEU A CA 1
ATOM 657 C C . LEU A 1 88 ? -2.305 4.217 1.112 1.00 83.81 88 LEU A C 1
ATOM 659 O O . LEU A 1 88 ? -2.715 3.810 2.195 1.00 83.81 88 LEU A O 1
ATOM 663 N N . SER A 1 89 ? -2.447 5.486 0.722 1.00 80.44 89 SER A N 1
ATOM 664 C CA . SER A 1 89 ? -3.141 6.490 1.536 1.00 80.44 89 SER A CA 1
ATOM 665 C C . SER A 1 89 ? -4.623 6.150 1.698 1.00 80.44 89 SER A C 1
ATOM 667 O O . SER A 1 89 ? -5.163 6.257 2.799 1.00 80.44 89 SER A O 1
ATOM 669 N N . GLN A 1 90 ? -5.276 5.673 0.634 1.00 81.19 90 GLN A N 1
ATOM 670 C CA . GLN A 1 90 ? -6.664 5.216 0.687 1.00 81.19 90 GLN A CA 1
ATOM 671 C C . GLN A 1 90 ? -6.825 4.005 1.617 1.00 81.19 90 GLN A C 1
ATOM 673 O O . GLN A 1 90 ? -7.720 3.993 2.464 1.00 81.19 90 GLN A O 1
ATOM 678 N N . ILE A 1 91 ? -5.938 3.011 1.513 1.00 81.44 91 ILE A N 1
ATOM 679 C CA . ILE A 1 91 ? -5.956 1.830 2.390 1.00 81.44 91 ILE A CA 1
ATOM 680 C C . ILE A 1 91 ? -5.685 2.216 3.843 1.00 81.44 91 ILE A C 1
ATOM 682 O O . ILE A 1 91 ? -6.413 1.784 4.734 1.00 81.44 91 ILE A O 1
ATOM 686 N N . ALA A 1 92 ? -4.682 3.057 4.095 1.00 75.94 92 ALA A N 1
ATOM 687 C CA . ALA A 1 92 ? -4.376 3.534 5.437 1.00 75.94 92 ALA A CA 1
ATOM 688 C C . ALA A 1 92 ? -5.562 4.302 6.046 1.00 75.94 92 ALA A C 1
ATOM 690 O O . ALA A 1 92 ? -5.871 4.112 7.220 1.00 75.94 92 ALA A O 1
ATOM 691 N N . GLY A 1 93 ? -6.281 5.096 5.243 1.00 74.00 93 GLY A N 1
ATOM 692 C CA . GLY A 1 93 ? -7.520 5.758 5.652 1.00 74.00 93 GLY A CA 1
ATOM 693 C C . GLY A 1 93 ? -8.628 4.773 6.041 1.00 74.00 93 GLY A C 1
ATOM 694 O O . GLY A 1 93 ? -9.255 4.938 7.088 1.00 74.00 93 GLY A O 1
ATOM 695 N N . LEU A 1 94 ? -8.838 3.713 5.25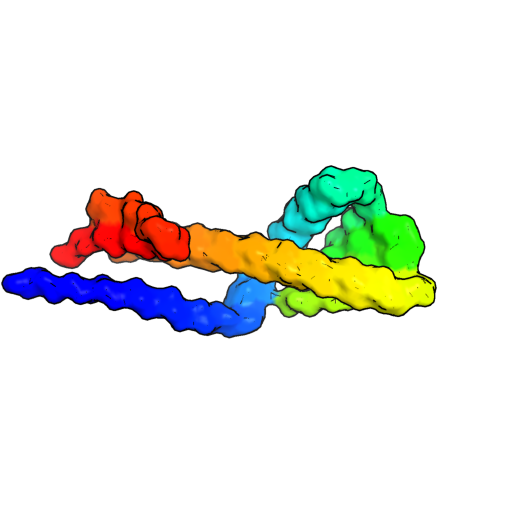6 1.00 76.69 94 LEU A N 1
ATOM 696 C CA . LEU A 1 94 ? -9.817 2.664 5.568 1.00 76.69 94 LEU A CA 1
ATOM 697 C C . LEU A 1 94 ? -9.456 1.897 6.848 1.00 76.69 94 LEU A C 1
ATOM 699 O O . LEU A 1 94 ? -10.315 1.692 7.707 1.00 76.69 94 LEU A O 1
ATOM 703 N N . LEU A 1 95 ? -8.187 1.516 7.008 1.00 77.12 95 LEU A N 1
ATOM 704 C CA . LEU A 1 95 ? -7.693 0.837 8.210 1.00 77.12 95 LEU A CA 1
ATOM 705 C C . LEU A 1 95 ? -7.815 1.725 9.448 1.00 77.12 95 LEU A C 1
ATOM 707 O O . LEU A 1 95 ? -8.220 1.257 10.512 1.00 77.12 95 LEU A O 1
ATOM 711 N N . PHE A 1 96 ? -7.531 3.020 9.309 1.00 74.81 96 PHE A N 1
ATOM 712 C CA . PHE A 1 96 ? -7.732 3.987 10.380 1.00 74.81 96 PHE A CA 1
ATOM 713 C C . PHE A 1 96 ? -9.209 4.063 10.783 1.00 74.81 96 PHE A C 1
ATOM 715 O O . PHE A 1 96 ? -9.532 3.951 11.964 1.00 74.81 96 PHE A O 1
ATOM 722 N N . GLN A 1 97 ? -10.125 4.169 9.816 1.00 72.81 97 GLN A N 1
ATOM 723 C CA . GLN A 1 97 ? -11.565 4.172 10.090 1.00 72.81 97 GLN A CA 1
ATOM 724 C C . GLN A 1 97 ? -12.038 2.892 10.791 1.00 72.81 97 GLN A C 1
ATOM 726 O O . GLN A 1 97 ? -12.893 2.969 11.677 1.00 72.81 97 GLN A O 1
ATOM 731 N N . GLN A 1 98 ? -11.511 1.726 10.407 1.00 73.75 98 GLN A N 1
ATOM 732 C CA . GLN A 1 98 ? -11.807 0.451 11.066 1.00 73.75 98 GLN A CA 1
ATOM 733 C C . GLN A 1 98 ? -11.280 0.429 12.505 1.00 73.75 98 GLN A C 1
ATOM 735 O O . GLN A 1 98 ? -12.037 0.109 13.418 1.00 73.75 98 GLN A O 1
ATOM 740 N N . SER A 1 99 ? -10.035 0.853 12.730 1.00 71.44 99 SER A N 1
ATOM 741 C CA . SER A 1 99 ? -9.432 0.928 14.067 1.00 71.44 99 SER A CA 1
ATOM 742 C C . SER A 1 99 ? -10.205 1.865 15.004 1.00 71.44 99 SER A C 1
ATOM 744 O O . SER A 1 99 ? -10.447 1.528 16.167 1.00 71.44 99 SER A O 1
ATOM 746 N N . VAL A 1 100 ? -10.665 3.012 14.494 1.00 72.19 100 VAL A N 1
ATOM 747 C CA . VAL A 1 100 ? -11.525 3.938 15.244 1.00 72.19 100 VAL A CA 1
ATOM 748 C C . VAL A 1 100 ? -12.859 3.275 15.592 1.00 72.19 100 VAL A C 1
ATOM 750 O O . VAL A 1 100 ? -13.265 3.305 16.752 1.00 72.19 100 VAL A O 1
ATOM 753 N N . GLN A 1 101 ? -13.518 2.616 14.633 1.00 68.12 101 GLN A N 1
ATOM 754 C CA . GLN A 1 101 ? -14.774 1.896 14.882 1.00 68.12 101 GLN A CA 1
ATOM 755 C C . GLN A 1 101 ? -14.616 0.783 15.920 1.00 68.12 101 GLN A C 1
ATOM 757 O O . GLN A 1 101 ? -15.469 0.647 16.794 1.00 68.12 101 GLN A O 1
ATOM 762 N N . GLU A 1 102 ? -13.546 -0.008 15.852 1.00 72.19 102 GLU A N 1
ATOM 763 C CA . GLU A 1 102 ? -13.275 -1.057 16.836 1.00 72.19 102 GLU A CA 1
ATOM 764 C C . GLU A 1 102 ? -13.008 -0.484 18.225 1.00 72.19 102 GLU A C 1
ATOM 766 O O . GLU A 1 102 ? -13.523 -1.002 19.213 1.00 72.19 102 GLU A O 1
ATOM 771 N N . THR A 1 103 ? -12.240 0.603 18.311 1.00 70.44 103 THR A N 1
ATOM 772 C CA . THR A 1 103 ? -11.959 1.268 19.588 1.00 70.44 103 THR A CA 1
ATOM 773 C C . THR A 1 103 ? -13.241 1.798 20.219 1.00 70.44 103 THR A C 1
ATOM 775 O O . THR A 1 103 ? -13.445 1.624 21.420 1.00 70.44 103 THR A O 1
ATOM 778 N N . ILE A 1 104 ? -14.126 2.393 19.415 1.00 68.62 104 ILE A N 1
ATOM 779 C CA . ILE A 1 104 ? -15.428 2.877 19.880 1.00 68.62 104 ILE A CA 1
ATOM 780 C C . ILE A 1 104 ? -16.290 1.702 20.351 1.00 68.62 104 ILE A C 1
ATOM 782 O O . ILE A 1 104 ? -16.760 1.740 21.479 1.00 68.62 104 ILE A O 1
ATOM 786 N N . LYS A 1 105 ? -16.405 0.620 19.570 1.00 70.00 105 LYS A N 1
ATOM 787 C CA . LYS A 1 105 ? -17.148 -0.594 19.963 1.00 70.00 105 LYS A CA 1
ATOM 788 C C . LYS A 1 105 ? -16.636 -1.254 21.244 1.00 70.00 105 LYS A C 1
ATOM 790 O O . LYS A 1 105 ? -17.413 -1.870 21.959 1.00 70.00 105 LYS A O 1
ATOM 795 N N . ARG A 1 106 ? -15.328 -1.188 21.512 1.00 70.69 106 ARG A N 1
ATOM 796 C CA . ARG A 1 106 ? -14.728 -1.776 22.722 1.00 70.69 106 ARG A CA 1
ATOM 797 C C . ARG A 1 106 ? -14.910 -0.908 23.961 1.00 70.69 106 ARG A C 1
ATOM 799 O O . ARG A 1 106 ? -14.960 -1.449 25.058 1.00 70.69 106 ARG A O 1
ATOM 806 N N . LYS A 1 107 ? -14.926 0.418 23.802 1.00 66.50 107 LYS A N 1
ATOM 807 C CA . LYS A 1 107 ? -15.017 1.364 24.924 1.00 66.50 107 LYS A CA 1
ATOM 808 C C . LYS A 1 107 ? -16.438 1.819 25.232 1.00 66.50 107 LYS A C 1
ATOM 810 O O . LYS A 1 107 ? -16.676 2.266 26.346 1.00 66.50 107 LYS A O 1
ATOM 815 N N . PHE A 1 108 ? -17.342 1.723 24.267 1.00 61.47 108 PHE A N 1
ATOM 816 C CA . PHE A 1 108 ? -18.702 2.226 24.371 1.00 61.47 108 PHE A CA 1
ATOM 817 C C . PHE A 1 108 ? -19.692 1.182 23.854 1.00 61.47 108 PHE A C 1
ATOM 819 O O . PHE A 1 108 ? -19.416 0.496 22.865 1.00 61.47 108 PHE A O 1
ATOM 826 N N . ALA A 1 109 ? -20.858 1.082 24.495 1.00 66.06 109 ALA A N 1
ATOM 827 C CA . ALA A 1 109 ? -21.973 0.305 23.972 1.00 66.06 109 ALA A CA 1
ATOM 828 C 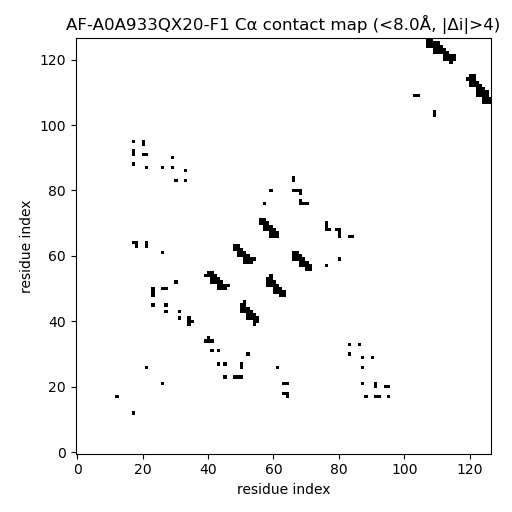C . ALA A 1 109 ? -22.523 1.029 22.734 1.00 66.06 109 ALA A C 1
ATOM 830 O O . ALA A 1 109 ? -23.130 2.092 22.830 1.00 66.06 109 ALA A O 1
ATOM 831 N N . VAL A 1 110 ? -22.220 0.506 21.544 1.00 63.19 110 VAL A N 1
ATOM 832 C CA . VAL A 1 110 ? -22.670 1.107 20.281 1.00 63.19 110 VAL A CA 1
ATOM 833 C C . VAL A 1 110 ? -24.127 0.731 20.047 1.00 63.19 110 VAL A C 1
ATOM 835 O O . VAL A 1 110 ? -24.419 -0.427 19.756 1.00 63.19 110 VAL A O 1
ATOM 838 N N . GLU A 1 111 ? -25.019 1.715 20.121 1.00 62.78 111 GLU A N 1
ATOM 839 C CA . GLU A 1 111 ? -26.450 1.535 19.861 1.00 62.78 111 GLU A CA 1
ATOM 840 C C . GLU A 1 111 ? -26.748 1.453 18.363 1.00 62.78 111 GLU A C 1
ATOM 842 O O . GLU A 1 111 ? -27.555 0.641 17.915 1.00 62.78 111 GLU A O 1
ATOM 847 N N . SER A 1 112 ? -26.100 2.299 17.556 1.00 64.25 112 SER A N 1
ATOM 848 C CA . SER A 1 112 ? -26.301 2.301 16.105 1.00 64.25 112 SER A CA 1
ATOM 849 C C . SER A 1 112 ? -25.113 2.882 15.341 1.00 64.25 112 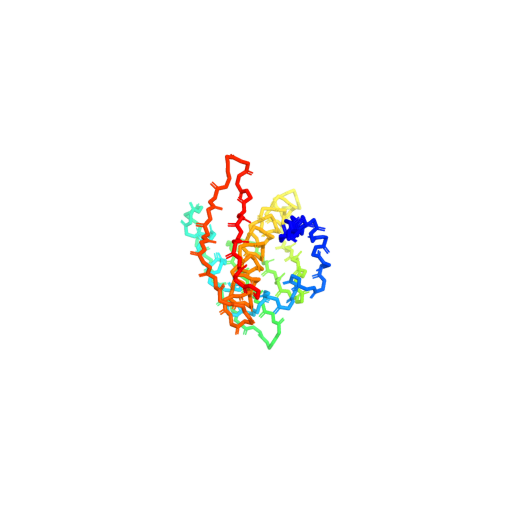SER A C 1
ATOM 851 O O . SER A 1 112 ? -24.360 3.722 15.835 1.00 64.25 112 SER A O 1
ATOM 853 N N . MET A 1 113 ? -24.930 2.412 14.106 1.00 61.84 113 MET A N 1
ATOM 854 C CA . MET A 1 113 ? -23.913 2.907 13.180 1.00 61.84 113 MET A CA 1
ATOM 855 C C . MET A 1 113 ? -24.552 3.135 11.814 1.00 61.84 113 MET A C 1
ATOM 857 O O . MET A 1 113 ? -25.035 2.192 11.190 1.00 61.84 113 MET A O 1
ATOM 861 N N . VAL A 1 114 ? -24.534 4.378 11.340 1.00 72.06 114 VAL A N 1
ATOM 862 C CA . VAL A 1 114 ? -25.163 4.785 10.078 1.00 72.06 114 VAL A CA 1
ATOM 863 C C . VAL A 1 114 ? -24.130 5.475 9.196 1.00 72.06 114 VAL A C 1
ATOM 865 O O . VAL A 1 114 ? -23.295 6.244 9.673 1.00 72.06 114 VAL A O 1
ATOM 868 N N . THR A 1 115 ? -24.167 5.199 7.895 1.00 68.75 115 THR A N 1
ATOM 869 C CA . THR A 1 115 ? -23.328 5.908 6.920 1.00 68.75 115 THR A CA 1
ATOM 870 C C . THR A 1 115 ? -24.125 7.082 6.365 1.00 68.75 115 THR A C 1
ATOM 872 O O . THR A 1 115 ?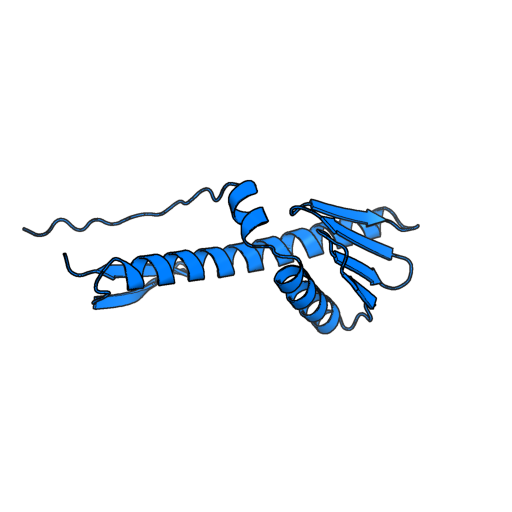 -25.184 6.888 5.773 1.00 68.75 115 THR A O 1
ATOM 875 N N . ALA A 1 116 ? -23.642 8.300 6.590 1.00 67.69 116 ALA A N 1
ATOM 876 C CA . ALA A 1 116 ? -24.243 9.517 6.071 1.00 67.69 116 ALA A CA 1
ATOM 877 C C . ALA A 1 116 ? -24.067 9.610 4.541 1.00 67.69 116 ALA A C 1
ATOM 879 O O . ALA A 1 116 ? -23.114 9.043 4.000 1.00 67.69 116 ALA A O 1
ATOM 880 N N . PRO A 1 117 ? -24.905 10.395 3.839 1.00 58.81 117 PRO A N 1
ATOM 881 C CA . PRO A 1 117 ? -24.780 10.617 2.393 1.00 58.81 117 PRO A CA 1
ATOM 882 C C . PRO A 1 117 ? -23.422 11.194 1.967 1.00 58.81 117 PRO A C 1
ATOM 884 O O . PRO A 1 117 ? -22.993 11.010 0.835 1.00 58.81 117 PRO A O 1
ATOM 887 N N . SER A 1 118 ? -22.722 11.866 2.886 1.00 64.25 118 SER A N 1
ATOM 888 C CA . SER A 1 118 ? -21.366 12.388 2.693 1.00 64.25 118 SER A CA 1
ATOM 889 C C . SER A 1 118 ? -20.259 11.328 2.800 1.00 64.25 118 SER A C 1
ATOM 891 O O . SER A 1 118 ? -19.084 11.667 2.704 1.00 64.25 118 SER A O 1
ATOM 893 N N . GLY A 1 119 ? -20.599 10.062 3.064 1.00 56.06 119 GLY A N 1
ATOM 894 C CA . GLY A 1 119 ? -19.641 8.990 3.355 1.00 56.06 119 GLY A CA 1
ATOM 895 C C . GLY A 1 119 ? -19.105 9.001 4.792 1.00 56.06 119 GLY A C 1
ATOM 896 O O . GLY A 1 119 ? -18.341 8.113 5.171 1.00 56.06 119 GLY A O 1
ATOM 897 N N . ALA A 1 120 ? -19.512 9.970 5.618 1.00 52.31 120 ALA A N 1
ATOM 898 C CA . ALA A 1 120 ? -19.166 10.001 7.034 1.00 52.31 120 ALA A CA 1
ATOM 899 C C . ALA A 1 120 ? -19.892 8.880 7.796 1.00 52.31 120 ALA A C 1
ATOM 901 O O . ALA A 1 120 ? -21.081 8.651 7.588 1.00 52.31 120 ALA A O 1
ATOM 902 N N . LYS A 1 121 ? -19.202 8.200 8.716 1.00 62.09 121 LYS A N 1
ATOM 903 C CA . LYS A 1 121 ? -19.843 7.240 9.625 1.00 62.09 121 LYS A CA 1
ATOM 904 C C . LYS A 1 121 ? -20.269 7.939 10.908 1.00 62.09 121 LYS A C 1
ATOM 906 O O . LYS A 1 121 ? -19.430 8.471 11.629 1.00 62.09 121 LYS A O 1
ATOM 911 N N . VAL A 1 122 ? -21.566 7.911 11.180 1.00 66.31 122 VAL A N 1
ATOM 912 C CA . VAL A 1 122 ? -22.169 8.394 12.421 1.00 66.31 122 VAL A CA 1
ATOM 913 C C . VAL A 1 122 ? -22.351 7.191 13.338 1.00 66.31 122 VAL A C 1
ATOM 915 O O . VAL A 1 122 ? -22.947 6.191 12.936 1.00 66.31 122 VAL A O 1
ATOM 918 N N . ILE A 1 123 ? -21.787 7.264 14.541 1.00 64.50 123 ILE A N 1
ATOM 919 C CA . ILE A 1 123 ? -21.863 6.201 15.545 1.00 64.50 123 ILE A CA 1
ATOM 920 C C . ILE A 1 123 ? -22.564 6.783 16.767 1.00 64.50 123 ILE A C 1
ATOM 922 O O . ILE A 1 123 ? -22.076 7.757 17.338 1.00 64.50 123 ILE A O 1
ATOM 926 N N . THR A 1 124 ? -23.688 6.188 17.150 1.00 68.50 124 THR A N 1
ATOM 927 C CA . THR A 1 124 ? -24.419 6.516 18.377 1.00 68.50 124 THR A CA 1
ATOM 928 C C . THR A 1 124 ? -23.998 5.533 19.459 1.00 68.50 124 THR A C 1
ATOM 930 O O . THR A 1 124 ? -23.946 4.323 19.215 1.00 68.50 124 THR A O 1
ATOM 933 N N . VAL A 1 125 ? -23.656 6.055 20.633 1.00 64.00 125 VAL A N 1
ATOM 934 C CA . VAL A 1 125 ? -23.199 5.271 21.781 1.00 64.00 125 VAL A CA 1
ATOM 935 C C . VAL A 1 125 ? -24.048 5.589 23.005 1.00 64.00 125 VAL A C 1
ATOM 937 O O . VAL A 1 125 ? -24.397 6.750 23.219 1.00 64.00 125 VAL A O 1
ATOM 940 N N . GLU A 1 126 ? -24.350 4.560 23.789 1.00 58.84 126 GLU A N 1
ATOM 941 C CA . GLU A 1 126 ? -25.027 4.675 25.079 1.00 58.84 126 GLU A CA 1
ATOM 942 C C . GLU A 1 126 ? -24.014 5.183 26.123 1.00 58.84 126 GLU A C 1
ATOM 944 O O . GLU A 1 126 ? -22.870 4.709 26.165 1.00 58.84 126 GLU A O 1
ATOM 949 N N . PHE A 1 127 ? -24.410 6.185 26.912 1.00 54.19 127 PHE A N 1
ATOM 950 C CA . PHE A 1 127 ? -23.606 6.791 27.982 1.00 54.19 127 PHE A CA 1
ATOM 951 C C . PHE A 1 127 ? -24.163 6.430 29.354 1.00 54.19 127 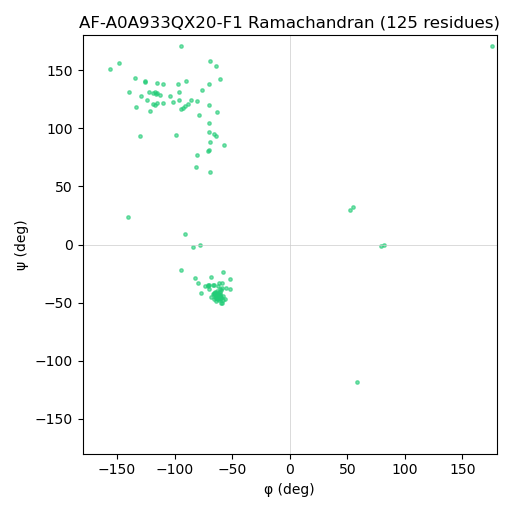PHE A C 1
ATOM 953 O O . PHE A 1 127 ? -25.398 6.545 29.523 1.00 54.19 127 PHE A O 1
#

Nearest PDB structures (foldseek):
  8osv-assembly1_A  TM=6.218E-01  e=8.086E-01  Streptomyces hygroscopicus
  2xvg-assembly1_A  TM=7.766E-01  e=1.985E+00  Cellvibrio japonicus
  8ot2-assembly1_A  TM=5.302E-01  e=7.174E-01  Streptomyces hygroscopicus
  2vfc-assembly2_B  TM=5.851E-01  e=1.230E+00  Mycobacterium marinum
  8fpj-assembly1_A  TM=4.637E-01  e=1.870E+00  human metapneumovirus